Protein AF-A0A3B3YNR6-F1 (afdb_monomer_lite)

Sequence (58 aa):
LNGEPDAIKLFIGQIPRNLEEKDLKPIFEQFGKIYELTVIKDKYTGMHKGKRLRQNKV

Secondary structure (DSSP, 8-state):
----------------TT--HHHHHHHHHTTS--S-------SS-SS-----------

Organism: NCBI:txid48701

Structure (mmCIF, N/CA/C/O backbone):
data_AF-A0A3B3YNR6-F1
#
_entry.id   AF-A0A3B3YNR6-F1
#
loop_
_atom_site.group_PDB
_atom_site.id
_atom_site.type_symbol
_atom_site.label_atom_id
_atom_site.label_alt_id
_atom_site.label_comp_id
_atom_site.label_asym_id
_atom_site.label_entity_id
_atom_site.label_seq_id
_atom_site.pdbx_PDB_ins_code
_atom_site.Cartn_x
_atom_site.Cartn_y
_atom_site.Cartn_z
_atom_site.occupancy
_atom_site.B_iso_or_equiv
_atom_site.auth_seq_id
_atom_site.auth_comp_id
_atom_site.auth_asym_id
_atom_site.auth_atom_id
_atom_site.pdbx_PDB_model_num
ATOM 1 N N . LEU A 1 1 ? -11.480 14.068 23.623 1.00 43.62 1 LEU A N 1
ATOM 2 C CA . LEU A 1 1 ? -10.267 13.328 23.217 1.00 43.62 1 LEU A CA 1
ATOM 3 C C . LEU A 1 1 ? -10.415 13.033 21.734 1.00 43.62 1 LEU A C 1
ATOM 5 O O . LEU A 1 1 ? -10.874 11.963 21.367 1.00 43.62 1 LEU A O 1
ATOM 9 N N . ASN A 1 2 ? -10.154 14.032 20.895 1.00 49.88 2 ASN A N 1
ATOM 10 C CA . ASN A 1 2 ? -10.288 13.887 19.448 1.00 49.88 2 ASN A CA 1
ATOM 11 C C . ASN A 1 2 ? -8.932 13.415 18.936 1.00 49.88 2 ASN A C 1
ATOM 13 O O . ASN A 1 2 ? -8.135 14.215 18.460 1.00 49.88 2 ASN A O 1
ATOM 17 N N . GLY A 1 3 ? -8.636 12.138 19.179 1.00 56.72 3 GLY A N 1
ATOM 18 C CA . GLY A 1 3 ? -7.517 11.483 18.525 1.00 56.72 3 GLY A CA 1
ATOM 19 C C . GLY A 1 3 ? -7.890 11.358 17.061 1.00 56.72 3 GLY A C 1
ATOM 20 O O . GLY A 1 3 ? -8.827 10.632 16.727 1.00 56.72 3 GLY A O 1
ATOM 21 N N . GLU A 1 4 ? -7.211 12.108 16.199 1.00 63.66 4 GLU A N 1
ATOM 22 C CA . GLU A 1 4 ? -7.134 11.716 14.799 1.00 63.66 4 GLU A CA 1
ATOM 23 C C . GLU A 1 4 ? -6.743 10.234 14.777 1.00 63.66 4 GLU A C 1
ATOM 25 O O . GLU A 1 4 ? -5.884 9.840 15.572 1.00 63.66 4 GLU A O 1
ATOM 30 N N . PRO A 1 5 ? -7.419 9.386 13.985 1.00 63.09 5 PRO A N 1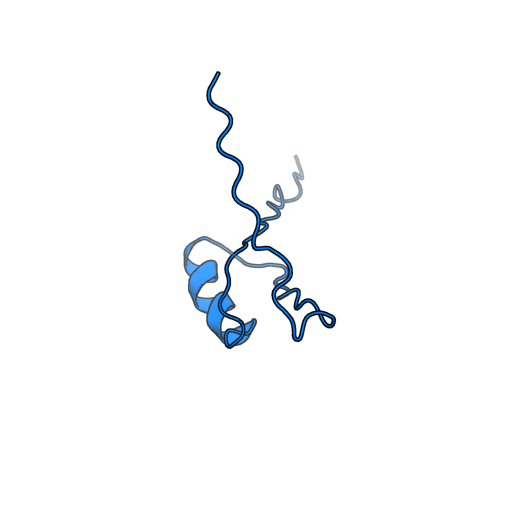
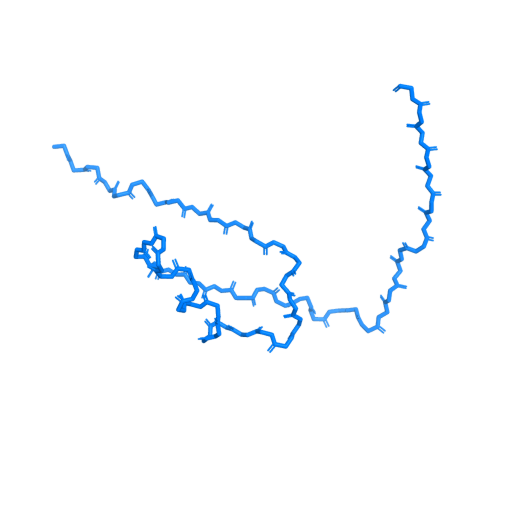ATOM 31 C CA . PRO A 1 5 ? -7.098 7.968 13.965 1.00 63.09 5 PRO A CA 1
ATOM 32 C C . PRO A 1 5 ? -5.603 7.848 13.694 1.00 63.09 5 PRO A C 1
ATOM 34 O O . PRO A 1 5 ? -5.144 8.437 12.718 1.00 63.09 5 PRO A O 1
ATOM 37 N N . ASP A 1 6 ? -4.871 7.146 14.566 1.00 71.94 6 ASP A N 1
ATOM 38 C CA . ASP A 1 6 ? -3.440 6.882 14.413 1.00 71.94 6 ASP A CA 1
ATOM 39 C C . ASP A 1 6 ? -3.215 6.309 13.010 1.00 71.94 6 ASP A C 1
ATOM 41 O O . ASP A 1 6 ? -3.429 5.122 12.750 1.00 71.94 6 ASP A O 1
ATOM 45 N N . ALA A 1 7 ? -2.897 7.182 12.056 1.00 71.62 7 ALA A N 1
ATOM 46 C CA . ALA A 1 7 ? -2.861 6.822 10.656 1.00 71.62 7 ALA A CA 1
ATOM 47 C C . ALA A 1 7 ? -1.572 6.040 10.436 1.00 71.62 7 ALA A C 1
ATOM 49 O O . ALA A 1 7 ? -0.476 6.598 10.370 1.00 71.62 7 ALA A O 1
ATOM 50 N N . ILE A 1 8 ? -1.699 4.718 10.365 1.00 81.62 8 ILE A N 1
ATOM 51 C CA . ILE A 1 8 ? -0.558 3.831 10.173 1.00 81.62 8 ILE A CA 1
ATOM 52 C C . ILE A 1 8 ? -0.134 3.902 8.708 1.00 81.62 8 ILE A C 1
ATOM 54 O O . ILE A 1 8 ? -0.876 3.513 7.805 1.00 81.62 8 ILE A O 1
ATOM 58 N N . LYS A 1 9 ? 1.091 4.373 8.470 1.00 85.94 9 LYS A N 1
ATOM 59 C CA . LYS A 1 9 ? 1.714 4.358 7.146 1.00 85.94 9 LYS A CA 1
ATOM 60 C C . LYS A 1 9 ? 2.526 3.078 6.965 1.00 85.94 9 LYS A C 1
ATOM 62 O O . LYS A 1 9 ? 3.465 2.826 7.715 1.00 85.94 9 LYS A O 1
ATOM 67 N N . LEU A 1 10 ? 2.189 2.293 5.944 1.00 88.56 10 LEU A N 1
ATOM 68 C CA . LEU A 1 10 ? 2.882 1.051 5.596 1.00 88.56 10 LEU A CA 1
ATOM 69 C C . LEU A 1 10 ? 3.730 1.239 4.335 1.00 88.56 10 LEU A C 1
ATOM 71 O O . LEU A 1 10 ? 3.283 1.841 3.360 1.00 88.56 10 LEU A O 1
ATOM 75 N N . PHE A 1 11 ? 4.941 0.681 4.341 1.00 90.12 11 PHE A N 1
ATOM 76 C CA . PHE A 1 11 ? 5.797 0.578 3.160 1.00 90.12 11 PHE A CA 1
ATOM 77 C C . PHE A 1 11 ? 5.993 -0.892 2.815 1.00 90.12 11 PHE A C 1
ATOM 79 O O . PHE A 1 11 ? 6.491 -1.666 3.632 1.00 90.12 11 PHE A O 1
ATOM 86 N N . ILE A 1 12 ? 5.600 -1.275 1.602 1.00 89.25 12 ILE A N 1
ATOM 87 C CA . ILE A 1 12 ? 5.607 -2.668 1.154 1.00 89.25 12 ILE A CA 1
ATOM 88 C C . ILE A 1 12 ? 6.524 -2.778 -0.060 1.00 89.25 12 ILE A C 1
ATOM 90 O O . ILE A 1 12 ? 6.281 -2.170 -1.100 1.00 89.25 12 ILE A O 1
ATOM 94 N N . GLY A 1 13 ? 7.613 -3.529 0.098 1.00 89.69 13 GLY A N 1
ATOM 95 C CA . GLY A 1 13 ? 8.551 -3.841 -0.978 1.00 89.69 13 GLY A CA 1
ATOM 96 C C . GLY A 1 13 ? 8.188 -5.134 -1.708 1.00 89.69 13 GLY A C 1
ATOM 97 O O . GLY A 1 13 ? 7.275 -5.851 -1.315 1.00 89.69 13 GLY A O 1
ATOM 98 N N . GLN A 1 14 ? 8.954 -5.458 -2.753 1.00 88.31 14 GLN A N 1
ATOM 99 C CA . GLN A 1 14 ? 8.822 -6.711 -3.516 1.00 88.31 14 GLN A CA 1
ATOM 100 C C . 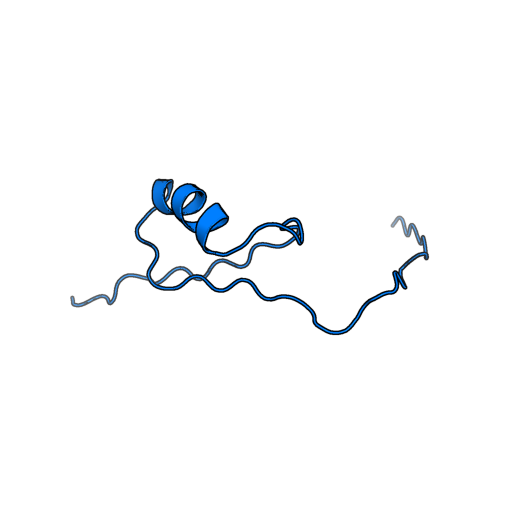GLN A 1 14 ? 7.452 -6.923 -4.183 1.00 88.31 14 GLN A C 1
ATOM 102 O O . GLN A 1 14 ? 7.067 -8.054 -4.469 1.00 88.31 14 GLN A O 1
ATOM 107 N N . ILE A 1 15 ? 6.733 -5.841 -4.483 1.00 86.94 15 ILE A N 1
ATOM 108 C CA . ILE A 1 15 ? 5.527 -5.906 -5.305 1.00 86.94 15 ILE A CA 1
ATOM 109 C C . ILE A 1 15 ? 5.929 -6.217 -6.759 1.00 86.94 15 ILE A C 1
ATOM 111 O O . ILE A 1 15 ? 6.757 -5.496 -7.330 1.00 86.94 15 ILE A O 1
ATOM 115 N N . PRO A 1 16 ? 5.377 -7.279 -7.376 1.00 88.38 16 PRO A N 1
ATOM 116 C CA . PRO A 1 16 ? 5.563 -7.554 -8.795 1.00 88.38 16 PRO A CA 1
ATOM 117 C C . PRO A 1 16 ? 5.218 -6.338 -9.666 1.00 88.38 16 PRO A C 1
ATOM 119 O O . PRO A 1 16 ? 4.208 -5.674 -9.456 1.00 88.38 16 PRO A O 1
ATOM 122 N N . ARG A 1 17 ? 6.046 -6.052 -10.682 1.00 86.06 17 ARG A N 1
ATOM 123 C CA . ARG A 1 17 ? 5.926 -4.835 -11.518 1.00 86.06 17 ARG A CA 1
ATOM 124 C C . ARG A 1 17 ? 4.609 -4.732 -12.297 1.00 86.06 17 ARG A C 1
ATOM 126 O O . ARG A 1 17 ? 4.266 -3.647 -12.759 1.00 86.06 17 ARG A O 1
ATOM 133 N N . ASN A 1 18 ? 3.924 -5.857 -12.488 1.00 88.94 18 ASN A N 1
ATOM 134 C CA . ASN A 1 18 ? 2.648 -5.951 -13.188 1.00 88.94 18 ASN A CA 1
ATOM 135 C C . ASN A 1 18 ? 1.437 -5.634 -12.300 1.00 88.94 18 ASN A C 1
ATOM 137 O O . ASN A 1 18 ? 0.352 -5.488 -12.850 1.00 88.94 18 ASN A O 1
ATOM 141 N N . LEU A 1 19 ? 1.599 -5.543 -10.975 1.00 90.44 19 LEU A N 1
ATOM 142 C CA . LEU A 1 19 ? 0.508 -5.177 -10.074 1.00 90.44 19 LEU A CA 1
ATOM 143 C C . LEU A 1 19 ? 0.365 -3.657 -9.971 1.00 90.44 19 LEU A C 1
ATOM 145 O O . LEU A 1 19 ? 1.353 -2.917 -9.887 1.00 90.44 19 LEU A O 1
ATOM 149 N N . GLU A 1 20 ? -0.883 -3.203 -9.966 1.00 91.50 20 GLU A N 1
ATOM 150 C CA . GLU A 1 20 ? -1.269 -1.798 -9.836 1.00 91.50 20 GLU A CA 1
ATOM 151 C C . GLU A 1 20 ? -2.133 -1.578 -8.591 1.00 91.50 20 GLU A C 1
ATOM 153 O O . GLU A 1 20 ? -2.534 -2.529 -7.912 1.00 91.50 20 GLU A O 1
ATOM 158 N N . GLU A 1 21 ? -2.448 -0.319 -8.276 1.00 93.44 21 GLU A N 1
ATOM 159 C CA . GLU A 1 21 ? -3.255 0.023 -7.102 1.00 93.44 21 GLU A CA 1
ATOM 160 C C . GLU A 1 21 ? -4.578 -0.754 -7.044 1.00 93.44 21 GLU A C 1
ATOM 162 O O . GLU A 1 21 ? -4.987 -1.201 -5.974 1.00 93.44 21 GLU A O 1
ATOM 167 N N . LYS A 1 22 ? -5.226 -0.954 -8.197 1.00 94.00 22 LYS A N 1
ATOM 168 C CA . LYS A 1 22 ? -6.503 -1.677 -8.325 1.00 94.00 22 LYS A CA 1
ATOM 169 C C . LYS A 1 22 ? -6.417 -3.149 -7.910 1.00 94.00 22 LYS A C 1
ATOM 171 O O . LYS A 1 22 ? -7.409 -3.690 -7.435 1.00 94.00 22 LYS A O 1
ATOM 176 N N . ASP A 1 23 ? -5.253 -3.774 -8.082 1.00 93.88 23 ASP A N 1
ATOM 177 C CA . ASP A 1 23 ? -5.032 -5.185 -7.756 1.00 93.88 23 ASP A CA 1
ATOM 178 C C . ASP A 1 23 ? -4.675 -5.336 -6.270 1.00 93.88 23 ASP A C 1
ATOM 180 O O . ASP A 1 23 ? -5.061 -6.303 -5.619 1.00 93.88 23 ASP A O 1
ATOM 184 N N . LEU A 1 24 ? -3.958 -4.352 -5.717 1.00 93.38 24 LEU A N 1
ATOM 185 C CA . LEU A 1 24 ? -3.471 -4.359 -4.335 1.00 93.38 24 LEU A CA 1
ATOM 186 C C . LEU A 1 24 ? -4.510 -3.869 -3.325 1.00 93.38 24 LEU A C 1
ATOM 188 O O . LEU A 1 24 ? -4.580 -4.384 -2.211 1.00 93.38 24 LEU A O 1
ATOM 192 N N . LYS A 1 25 ? -5.323 -2.878 -3.694 1.00 93.56 25 LYS A N 1
ATOM 193 C CA . LYS A 1 25 ? -6.351 -2.296 -2.827 1.00 93.56 25 LYS A CA 1
ATOM 194 C C . LYS A 1 25 ? -7.298 -3.342 -2.214 1.00 93.56 25 LYS A C 1
ATOM 196 O O . LYS A 1 25 ? -7.352 -3.381 -0.988 1.00 93.56 25 LYS A O 1
ATOM 201 N N . PRO A 1 26 ? -7.963 -4.232 -2.980 1.00 95.31 26 PRO A N 1
ATOM 202 C CA . PRO A 1 26 ? -8.854 -5.237 -2.393 1.00 95.31 26 PRO A CA 1
ATOM 203 C C . PRO A 1 26 ? -8.117 -6.223 -1.474 1.00 95.31 26 PRO A C 1
ATOM 205 O O . PRO A 1 26 ? -8.697 -6.726 -0.516 1.00 95.31 26 PRO A O 1
ATOM 208 N N . ILE A 1 27 ? -6.825 -6.472 -1.720 1.00 93.00 27 ILE A N 1
ATOM 209 C CA . ILE A 1 27 ? -5.995 -7.311 -0.848 1.00 93.00 27 ILE A CA 1
ATOM 210 C C . ILE A 1 27 ? -5.758 -6.609 0.489 1.00 93.00 27 ILE A C 1
ATOM 212 O O . ILE A 1 27 ? -5.814 -7.264 1.522 1.00 93.00 27 ILE A O 1
ATOM 216 N N . PHE A 1 28 ? -5.494 -5.303 0.502 1.00 91.62 28 PHE A N 1
ATOM 217 C CA . PHE A 1 28 ? -5.200 -4.586 1.744 1.00 91.62 28 PHE A CA 1
ATOM 218 C C . PHE A 1 28 ? -6.447 -4.117 2.504 1.00 91.62 28 PHE A C 1
ATOM 220 O O . PHE A 1 28 ? -6.388 -3.976 3.724 1.00 91.62 28 PHE A O 1
ATOM 227 N N . GLU A 1 29 ? -7.583 -3.942 1.824 1.00 93.12 29 GLU A N 1
ATOM 228 C CA . GLU A 1 29 ? -8.853 -3.538 2.445 1.00 93.12 29 GLU A CA 1
ATOM 229 C C . GLU A 1 29 ? -9.359 -4.550 3.480 1.00 93.12 29 GLU A C 1
ATOM 231 O O . GLU A 1 29 ? -10.049 -4.169 4.425 1.00 93.12 29 GLU A O 1
ATOM 236 N N . GLN A 1 30 ? -8.958 -5.822 3.373 1.00 93.38 30 GLN A N 1
ATOM 237 C CA . GLN A 1 30 ? -9.286 -6.841 4.377 1.00 93.38 30 GLN A CA 1
ATOM 238 C C . GLN A 1 30 ? -8.667 -6.553 5.759 1.00 93.38 30 GLN A C 1
ATOM 240 O O . GLN A 1 30 ? -9.167 -7.045 6.767 1.00 93.38 30 GLN A O 1
ATOM 245 N N . PHE A 1 31 ? -7.585 -5.768 5.816 1.00 89.25 31 PHE A N 1
ATOM 246 C CA . PHE A 1 31 ? -6.890 -5.422 7.061 1.00 89.25 31 PHE A CA 1
ATOM 247 C C . PHE A 1 31 ? -7.361 -4.090 7.655 1.00 89.25 31 PHE A C 1
ATOM 249 O O . PHE A 1 31 ? -6.988 -3.755 8.779 1.00 89.25 31 PHE A O 1
ATOM 256 N N . GLY A 1 32 ? -8.173 -3.326 6.921 1.00 89.88 32 GLY A N 1
ATOM 257 C CA . GLY A 1 32 ? -8.722 -2.063 7.391 1.00 89.88 32 GLY A CA 1
ATOM 258 C C . GLY A 1 32 ? -8.997 -1.064 6.275 1.00 89.88 32 GLY A C 1
ATOM 259 O O . GLY A 1 32 ? -8.715 -1.283 5.098 1.00 89.88 32 GLY A O 1
ATOM 260 N N . LYS A 1 33 ? -9.551 0.085 6.668 1.00 89.62 33 LYS A N 1
ATOM 261 C CA . LYS A 1 33 ? -9.853 1.172 5.738 1.00 89.62 33 LYS A CA 1
ATOM 262 C C . LYS A 1 33 ? -8.562 1.782 5.193 1.00 89.62 33 LYS A C 1
ATOM 264 O O . LYS A 1 33 ? -7.743 2.297 5.949 1.00 89.62 33 LYS A O 1
ATOM 269 N N . ILE A 1 34 ? -8.434 1.794 3.872 1.00 91.75 34 ILE A N 1
ATOM 270 C CA . ILE A 1 34 ? -7.331 2.454 3.174 1.00 91.75 34 ILE A CA 1
ATOM 271 C C . ILE A 1 34 ? -7.726 3.901 2.873 1.00 91.75 34 ILE A C 1
ATOM 273 O O . ILE A 1 34 ? -8.706 4.145 2.170 1.00 91.75 34 ILE A O 1
ATOM 277 N N . TYR A 1 35 ? -6.955 4.856 3.392 1.00 90.25 35 TYR A N 1
ATOM 278 C CA . TYR A 1 35 ? -7.130 6.284 3.097 1.00 90.25 35 TYR A CA 1
ATOM 279 C C . TYR A 1 35 ? -6.394 6.699 1.820 1.00 90.25 35 TYR A C 1
ATOM 281 O O . TYR A 1 35 ? -6.947 7.419 0.995 1.00 90.25 35 TYR A O 1
ATOM 289 N N . GLU A 1 36 ? -5.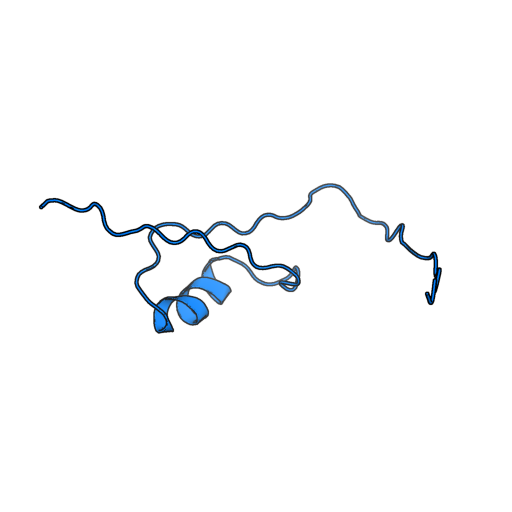171 6.201 1.638 1.00 90.75 36 GLU A N 1
ATOM 290 C CA . GLU A 1 36 ? -4.321 6.478 0.484 1.00 90.75 36 GLU A CA 1
ATOM 291 C C . GLU A 1 36 ? -3.508 5.223 0.142 1.00 90.75 36 GLU A C 1
ATOM 293 O O . GLU A 1 36 ? -3.042 4.515 1.038 1.00 90.75 36 GLU A O 1
ATOM 298 N N . LEU A 1 37 ? -3.349 4.933 -1.149 1.00 92.69 37 LEU A N 1
ATOM 299 C CA . LEU A 1 37 ? -2.517 3.840 -1.643 1.00 92.69 37 LEU A CA 1
ATOM 300 C C . LEU A 1 37 ? -1.861 4.269 -2.956 1.00 92.69 37 LEU A C 1
ATOM 302 O O . LEU A 1 37 ? -2.551 4.661 -3.894 1.00 92.69 37 LEU A O 1
ATOM 306 N N . THR A 1 38 ? -0.533 4.178 -2.998 1.00 91.62 38 THR A N 1
ATOM 307 C CA . THR A 1 38 ? 0.298 4.657 -4.108 1.00 91.62 38 THR A CA 1
ATOM 308 C C . THR A 1 38 ? 1.360 3.613 -4.427 1.00 91.62 38 THR A C 1
ATOM 310 O O . THR A 1 38 ? 2.147 3.242 -3.550 1.00 91.62 38 THR A O 1
ATOM 313 N N . VAL A 1 39 ? 1.423 3.148 -5.677 1.00 89.88 39 VAL A N 1
ATOM 314 C CA . VAL A 1 39 ? 2.463 2.217 -6.133 1.00 89.88 39 VAL A CA 1
ATOM 315 C C . VAL A 1 39 ? 3.638 3.008 -6.702 1.00 89.88 39 VAL A C 1
ATOM 317 O O . VAL A 1 39 ? 3.604 3.532 -7.815 1.00 89.88 39 VAL A O 1
ATOM 320 N N . ILE A 1 40 ? 4.725 3.075 -5.935 1.00 85.62 40 ILE A N 1
ATOM 321 C CA . ILE A 1 40 ? 5.955 3.741 -6.369 1.00 85.62 40 ILE A CA 1
ATOM 322 C C . ILE A 1 40 ? 6.700 2.817 -7.338 1.00 85.62 40 ILE A C 1
ATOM 324 O O . ILE A 1 40 ? 7.274 1.803 -6.941 1.00 85.62 40 ILE A O 1
ATOM 328 N N . LYS A 1 41 ? 6.709 3.182 -8.623 1.00 78.44 41 LYS A N 1
ATOM 329 C CA . LYS A 1 41 ? 7.487 2.502 -9.667 1.00 78.44 41 LYS A CA 1
ATOM 330 C C . LYS A 1 41 ? 8.764 3.300 -9.933 1.00 78.44 41 LYS A C 1
ATOM 332 O O . LYS A 1 41 ? 8.700 4.464 -10.326 1.00 78.44 41 LYS A O 1
ATOM 337 N N . ASP A 1 42 ? 9.921 2.677 -9.730 1.00 68.94 42 ASP A N 1
ATOM 338 C CA . ASP A 1 42 ? 11.199 3.251 -10.156 1.00 68.94 42 ASP A CA 1
ATOM 339 C C . ASP A 1 42 ? 11.221 3.340 -11.693 1.00 68.94 42 ASP A C 1
ATOM 341 O O . ASP A 1 42 ? 11.094 2.329 -12.390 1.00 68.94 42 ASP A O 1
ATOM 345 N N . LYS A 1 43 ? 11.350 4.562 -12.224 1.00 58.12 43 LYS A N 1
ATOM 346 C CA . LYS A 1 43 ? 11.377 4.841 -13.668 1.00 58.12 43 LYS A CA 1
ATOM 347 C C . LYS A 1 43 ? 12.738 4.547 -14.324 1.00 58.12 43 LYS A C 1
ATOM 349 O O . LYS A 1 43 ? 12.841 4.712 -15.537 1.00 58.12 43 LYS A O 1
ATOM 354 N N . TYR A 1 44 ? 13.770 4.131 -13.581 1.00 54.16 44 TYR A N 1
ATOM 355 C CA . TYR A 1 44 ? 15.158 4.251 -14.045 1.00 54.16 44 TYR A CA 1
ATOM 356 C C . TYR A 1 44 ? 15.966 2.983 -14.316 1.00 54.16 44 TYR A C 1
ATOM 358 O O . TYR A 1 44 ? 17.075 3.117 -14.829 1.00 54.16 44 TYR A O 1
ATOM 366 N N . THR A 1 45 ? 15.501 1.757 -14.069 1.00 55.78 45 THR A N 1
ATOM 367 C CA . THR A 1 45 ? 16.402 0.599 -14.265 1.00 55.78 45 THR A CA 1
ATOM 368 C C . THR A 1 45 ? 15.850 -0.474 -15.194 1.00 55.78 45 THR A C 1
ATOM 370 O O . THR A 1 45 ? 15.409 -1.553 -14.801 1.00 55.78 45 THR A O 1
ATOM 373 N N . GLY A 1 46 ? 16.034 -0.238 -16.489 1.00 51.38 46 GLY A N 1
ATOM 374 C CA . GLY A 1 46 ? 16.153 -1.312 -17.477 1.00 51.38 46 GLY A CA 1
ATOM 375 C C . GLY A 1 46 ? 17.407 -2.194 -17.305 1.00 51.38 46 GLY A C 1
ATOM 376 O O . GLY A 1 46 ? 17.769 -2.890 -18.244 1.00 51.38 46 GLY A O 1
ATOM 377 N N . MET A 1 47 ? 18.106 -2.178 -16.158 1.00 42.88 47 MET A N 1
ATOM 378 C CA . MET A 1 47 ? 19.281 -3.020 -15.887 1.00 42.88 47 MET A CA 1
ATOM 379 C C . MET A 1 47 ? 19.404 -3.381 -14.401 1.00 42.88 47 MET A C 1
ATOM 381 O O . MET A 1 47 ? 19.490 -2.508 -13.540 1.00 42.88 47 MET A O 1
ATOM 385 N N . HIS A 1 48 ? 19.525 -4.679 -14.108 1.00 46.16 48 HIS A N 1
ATOM 386 C CA . HIS A 1 48 ? 20.074 -5.173 -12.845 1.00 46.16 48 HIS A CA 1
ATOM 387 C C . HIS A 1 48 ? 21.545 -4.734 -12.730 1.00 46.16 48 HIS A C 1
ATOM 389 O O . HIS A 1 48 ? 22.411 -5.289 -13.405 1.00 46.16 48 HIS A O 1
ATOM 395 N N . LYS A 1 49 ? 21.871 -3.805 -11.827 1.00 54.41 49 LYS A N 1
ATOM 396 C CA . LYS A 1 49 ? 23.226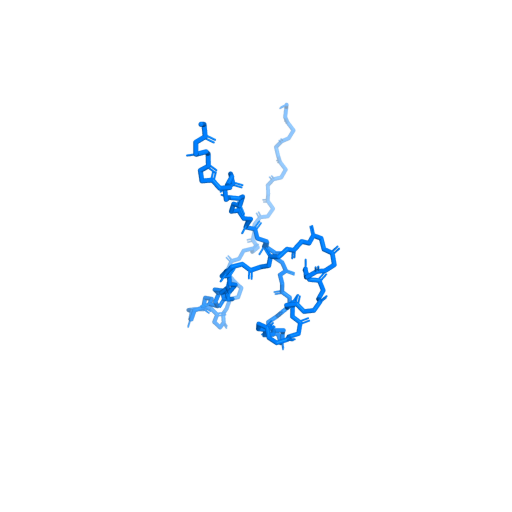 -3.711 -11.261 1.00 54.41 49 LYS A CA 1
ATOM 397 C C . LYS A 1 49 ? 23.160 -4.069 -9.786 1.00 54.41 49 LYS A C 1
ATOM 399 O O . LYS A 1 49 ? 22.864 -3.242 -8.938 1.00 54.41 49 LYS A O 1
ATOM 404 N N . GLY A 1 50 ? 23.418 -5.345 -9.518 1.00 45.66 50 GLY A N 1
ATOM 405 C CA . GLY A 1 50 ? 23.432 -5.889 -8.166 1.00 45.66 50 GLY A CA 1
ATOM 406 C C . GLY A 1 50 ? 23.939 -7.324 -8.057 1.00 45.66 50 GLY A C 1
ATOM 407 O O . GLY A 1 50 ? 23.547 -8.023 -7.133 1.00 45.66 50 GLY A O 1
ATOM 408 N N . LYS A 1 51 ? 24.805 -7.802 -8.965 1.00 56.78 51 LYS A N 1
ATOM 409 C CA . LYS A 1 51 ? 25.691 -8.920 -8.610 1.00 56.78 51 LYS A CA 1
ATOM 410 C C . LYS A 1 51 ? 26.876 -8.343 -7.844 1.00 56.78 51 LYS A C 1
ATOM 412 O O . LYS A 1 51 ? 27.827 -7.880 -8.464 1.00 56.78 51 LYS A O 1
ATOM 417 N N . ARG A 1 52 ? 26.844 -8.417 -6.514 1.00 49.91 52 ARG A N 1
ATOM 418 C CA . ARG A 1 52 ? 28.062 -8.706 -5.750 1.00 49.91 52 ARG A CA 1
ATOM 419 C C . ARG A 1 52 ? 27.718 -9.333 -4.406 1.00 49.91 52 ARG A C 1
ATOM 421 O O . ARG A 1 52 ? 27.282 -8.660 -3.480 1.00 49.91 52 ARG A O 1
ATOM 428 N N . LEU A 1 53 ? 27.958 -10.639 -4.342 1.00 52.97 53 LEU A N 1
ATOM 429 C CA . LEU A 1 53 ? 28.137 -11.396 -3.113 1.00 52.97 53 LEU A CA 1
ATOM 430 C C . LEU A 1 53 ? 29.188 -10.702 -2.243 1.00 52.97 53 LEU A C 1
ATOM 432 O O . LEU A 1 53 ? 30.292 -10.423 -2.711 1.00 52.97 53 LEU A O 1
ATOM 436 N N . ARG A 1 54 ? 28.875 -10.508 -0.967 1.00 53.41 54 ARG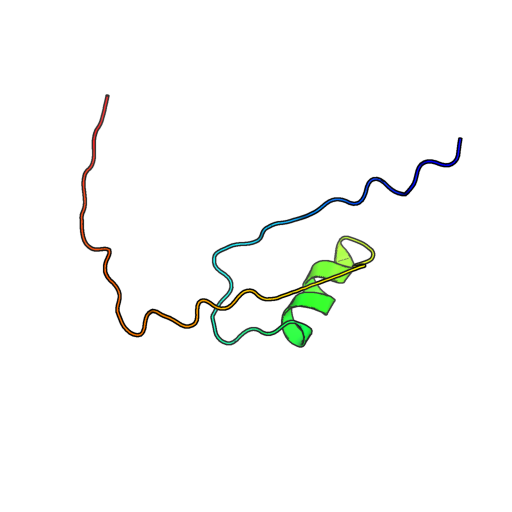 A N 1
ATOM 437 C CA . ARG A 1 54 ? 29.875 -10.616 0.091 1.00 53.41 54 ARG A CA 1
ATOM 438 C C . ARG A 1 54 ? 29.180 -11.118 1.347 1.00 53.41 54 ARG A C 1
ATOM 440 O O . ARG A 1 54 ? 28.507 -10.362 2.036 1.00 53.41 54 ARG A O 1
ATOM 447 N N . GLN A 1 55 ? 29.342 -12.412 1.611 1.00 52.94 55 GLN A N 1
ATOM 448 C CA . GLN A 1 55 ? 29.231 -12.917 2.971 1.00 52.94 55 GLN A CA 1
ATOM 449 C C . GLN A 1 55 ? 30.287 -12.193 3.803 1.00 52.94 55 GLN A C 1
ATOM 451 O O . GLN A 1 55 ? 31.458 -12.205 3.436 1.00 52.94 55 GLN A O 1
ATOM 456 N N . ASN A 1 56 ? 29.875 -11.600 4.913 1.00 46.66 56 ASN A N 1
ATOM 457 C CA . ASN A 1 56 ? 30.760 -11.368 6.036 1.00 46.66 56 ASN A CA 1
ATOM 458 C C . ASN A 1 56 ? 30.043 -11.899 7.270 1.00 46.66 56 ASN A C 1
ATOM 460 O O . ASN A 1 56 ? 29.145 -11.271 7.818 1.00 46.66 56 ASN A O 1
ATOM 464 N N . LYS A 1 57 ? 30.459 -13.104 7.637 1.00 46.78 57 LYS A N 1
ATOM 465 C CA . LYS A 1 57 ? 30.378 -13.670 8.971 1.00 46.78 57 LYS A CA 1
ATOM 466 C C . LYS A 1 57 ? 31.367 -12.903 9.853 1.00 46.78 57 LYS A C 1
ATOM 468 O O . LYS A 1 57 ? 32.554 -12.984 9.548 1.00 46.78 57 LYS A O 1
ATOM 473 N N . VAL A 1 58 ? 30.882 -12.188 10.870 1.00 47.88 58 VAL A N 1
ATOM 474 C CA . VAL A 1 58 ? 31.283 -12.288 12.292 1.00 47.88 58 VAL A CA 1
ATOM 475 C C . VAL A 1 58 ? 30.092 -11.821 13.117 1.00 47.88 58 VAL A C 1
ATOM 477 O O . VAL A 1 58 ? 29.566 -10.739 12.781 1.00 47.88 58 VAL A O 1
#

InterPro domains:
  IPR000504 RNA recognition motif domain [PF00076] (10-50)
  IPR000504 RNA recognition motif domain [PS50102] (8-50)
  IPR012677 Nucleotide-binding alpha-beta plait domain superfamily [G3DSA:3.30.70.330] (5-51)
  IPR035979 RNA-binding domain superfamily [SSF54928] (5-50)

Foldseek 3Di:
DPPPPPDDDDDDPPDPPPDDCVNCVVVCCVVHDDPDDDDDDDPDDPDDPDPDDDDDDD

pLDDT: mean 75.27, std 18.51, range [42.88, 95.31]

Radius of gyration: 17.46 Å; chains: 1; bounding box: 42×28×41 Å